Protein AF-A0AB39IG84-F1 (afdb_monomer)

Secondary structure (DSSP, 8-state):
--PPPHHHHHHHHHHT--S--PPPHHHHHHHHHHHHSTT-EEEEEETTEEEEEEEEESSSS-EEEEEEETTB--GGGG-TTSTT--TTHHHHSEEEEEESS-HHHHHHHHHHH-HHHHHHH-TTTT-EEEEEESEES-HHHHHHHHTT-TT-EEE----------

Sequence (165 aa):
MTKLNPNQQKAARQRRQSANSSITKEQWAQIKTELQSYFCHIEFKYGDTVITVARERDGESRTVLAVYFDGTMRGAWGSEKSEVYNPITRLFWCEKKKRLYSAKRAAQLEKEIGKRRAKEHFPDLHDSYSYWLPFFSSSTSLIRQFKKAEGLTWVNNAGGADDAS

Radius of gyration: 23.14 Å; Cα contacts (8 Å, |Δi|>4): 225; chains: 1; bounding box: 70×29×71 Å

Foldseek 3Di:
DDDDDPVVVVVVVVVPPPPFDDQDPVNLVVLQVLLPDPFRWWWKDDPPWIWIWGWDDPDDPAIWTFIATNNDDDQLCFAPPHPNPDPCLQQQFDKDKDQPEDPVRLVVLCVPPNPVVCCVVPVSSGPIDITTGRTHRHSVVRSVSNSVRRRMGTDDCPDPPDDDD

Structure (mmCIF, N/CA/C/O backbone):
data_AF-A0AB39IG84-F1
#
_entry.id   AF-A0AB39IG84-F1
#
loop_
_atom_site.group_PDB
_atom_site.id
_atom_site.type_symbol
_atom_site.label_atom_id
_atom_site.label_alt_id
_atom_site.label_comp_id
_atom_site.label_asym_id
_atom_site.label_entity_id
_atom_site.label_seq_id
_atom_site.pdbx_PDB_ins_code
_atom_site.Cartn_x
_atom_site.Cartn_y
_atom_site.Cartn_z
_atom_site.occupancy
_atom_site.B_iso_or_equiv
_atom_site.auth_seq_id
_atom_site.auth_comp_id
_atom_site.auth_asym_id
_atom_site.auth_atom_id
_atom_site.pdbx_PDB_model_num
ATOM 1 N N . MET A 1 1 ? -48.374 -0.315 28.931 1.00 41.28 1 ME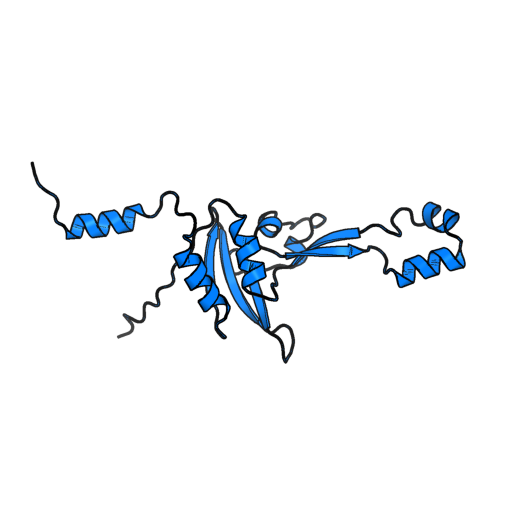T A N 1
ATOM 2 C CA . MET A 1 1 ? -47.239 0.445 28.354 1.00 41.28 1 MET A CA 1
ATOM 3 C C . MET A 1 1 ? -45.998 0.197 29.203 1.00 41.28 1 MET A C 1
ATOM 5 O O . MET A 1 1 ? -45.772 0.900 30.179 1.00 41.28 1 MET A O 1
ATOM 9 N N . THR A 1 2 ? -45.232 -0.845 28.890 1.00 49.38 2 THR A N 1
ATOM 10 C CA . THR A 1 2 ? -44.087 -1.271 29.710 1.00 49.38 2 THR A CA 1
ATOM 11 C C . THR A 1 2 ? -42.835 -0.545 29.226 1.00 49.38 2 THR A C 1
ATOM 13 O O . THR A 1 2 ? -42.320 -0.837 28.149 1.00 49.38 2 THR A O 1
ATOM 16 N N . LYS A 1 3 ? -42.378 0.463 29.978 1.00 52.75 3 LYS A N 1
ATOM 17 C CA . LYS A 1 3 ? -41.143 1.195 29.664 1.00 52.75 3 LYS A CA 1
ATOM 18 C C . LYS A 1 3 ? -39.951 0.250 29.864 1.00 52.75 3 LYS A C 1
ATOM 20 O O . LYS A 1 3 ? -39.736 -0.246 30.965 1.00 52.75 3 LYS A O 1
ATOM 25 N N . LEU A 1 4 ? -39.206 -0.017 28.790 1.00 50.75 4 LEU A N 1
ATOM 26 C CA . LEU A 1 4 ? -37.995 -0.845 28.803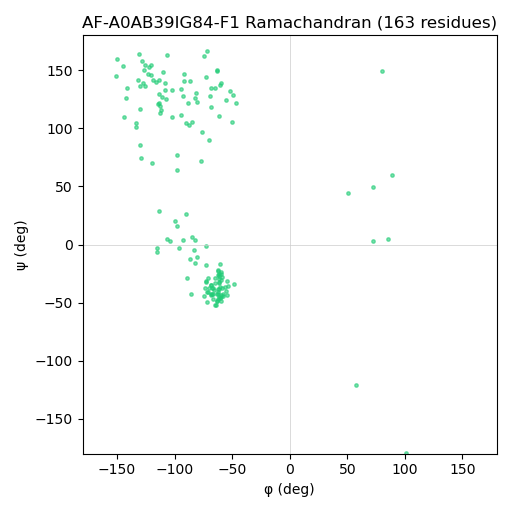 1.00 50.75 4 LEU A CA 1
ATOM 27 C C . LEU A 1 4 ? -36.924 -0.259 29.739 1.00 50.75 4 LEU A C 1
ATOM 29 O O . LEU A 1 4 ? -36.693 0.950 29.737 1.00 50.75 4 LEU A O 1
ATOM 33 N N . ASN A 1 5 ? -36.252 -1.138 30.487 1.00 62.69 5 ASN A N 1
ATOM 34 C CA . ASN A 1 5 ? -35.206 -0.836 31.469 1.00 62.69 5 ASN A CA 1
ATOM 35 C C . ASN A 1 5 ? -33.987 -0.132 30.813 1.00 62.69 5 ASN A C 1
ATOM 37 O O . ASN A 1 5 ? -33.541 -0.580 29.750 1.00 62.69 5 ASN A O 1
ATOM 41 N N . PRO A 1 6 ? -33.402 0.920 31.428 1.00 57.00 6 PRO A N 1
ATOM 42 C CA . PRO A 1 6 ? -32.211 1.619 30.927 1.00 57.00 6 PRO A CA 1
ATOM 43 C C . PRO A 1 6 ? -31.041 0.710 30.507 1.00 57.00 6 PRO A C 1
ATOM 45 O O . PRO A 1 6 ? -30.361 0.996 29.520 1.00 57.00 6 PRO A O 1
ATOM 48 N N . ASN A 1 7 ? -30.833 -0.427 31.181 1.00 57.91 7 ASN A N 1
ATOM 49 C CA . ASN A 1 7 ? -29.769 -1.379 30.827 1.00 57.91 7 ASN A CA 1
ATOM 50 C C . ASN A 1 7 ? -30.059 -2.164 29.537 1.00 57.91 7 ASN A C 1
ATOM 52 O O . ASN A 1 7 ? -29.145 -2.441 28.760 1.00 57.91 7 ASN A O 1
ATOM 56 N N . GLN A 1 8 ? -31.330 -2.451 29.248 1.00 55.06 8 GLN A N 1
ATOM 57 C CA . GLN A 1 8 ? -31.738 -3.074 27.984 1.00 55.06 8 GLN A CA 1
ATOM 58 C C . GLN A 1 8 ? -31.641 -2.079 26.824 1.00 55.06 8 GLN A C 1
ATOM 60 O O . GLN A 1 8 ? -31.297 -2.463 25.708 1.00 55.06 8 GLN A O 1
ATOM 65 N N . GLN A 1 9 ? -31.854 -0.787 27.097 1.00 53.12 9 GLN A N 1
ATOM 66 C CA . GLN A 1 9 ? -31.627 0.285 26.126 1.00 53.12 9 GLN A CA 1
ATOM 67 C C . GLN A 1 9 ? -30.132 0.449 25.807 1.00 53.12 9 GLN A C 1
ATOM 69 O O . GLN A 1 9 ? -29.784 0.649 24.646 1.00 53.12 9 GLN A O 1
ATOM 74 N N . LYS A 1 10 ? -29.238 0.293 26.797 1.00 46.62 10 LYS A N 1
ATOM 75 C CA . LYS A 1 10 ? -27.775 0.350 26.613 1.00 46.62 10 LYS A CA 1
ATOM 76 C C . LYS A 1 10 ? -27.252 -0.829 25.775 1.00 46.62 10 LYS A C 1
ATOM 78 O O . LYS A 1 10 ? -26.557 -0.607 24.785 1.00 46.62 10 LYS A O 1
ATOM 83 N N . ALA A 1 11 ? -27.693 -2.052 26.082 1.00 46.31 11 ALA A N 1
ATOM 84 C CA . ALA A 1 11 ? -27.347 -3.258 25.321 1.00 46.31 11 ALA A CA 1
ATOM 85 C C . ALA A 1 11 ? -27.938 -3.264 23.895 1.00 46.31 11 ALA A C 1
ATOM 87 O O . ALA A 1 11 ? -27.275 -3.681 22.945 1.00 46.31 11 ALA A O 1
ATOM 88 N N . ALA A 1 12 ? -29.160 -2.749 23.708 1.00 40.44 12 ALA A N 1
ATOM 89 C CA . ALA A 1 12 ? -29.761 -2.576 22.383 1.00 40.44 12 ALA A CA 1
ATOM 90 C C . ALA A 1 12 ? -29.093 -1.449 21.574 1.00 40.44 12 ALA A C 1
ATOM 92 O O . ALA A 1 12 ? -29.056 -1.522 20.349 1.00 40.44 12 ALA A O 1
ATOM 93 N N . 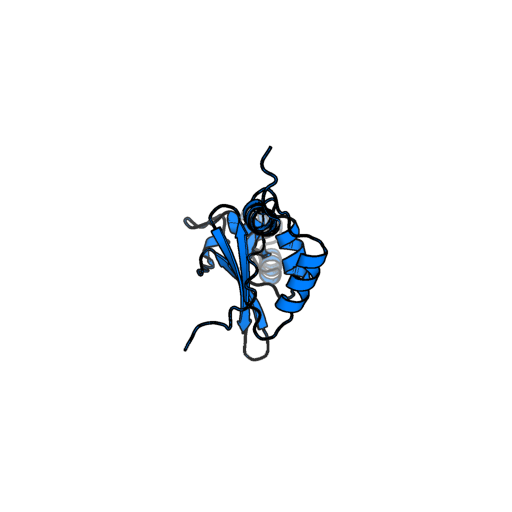ARG A 1 13 ? -28.533 -0.429 22.239 1.00 42.62 13 ARG A N 1
ATOM 94 C CA . ARG A 1 13 ? -27.756 0.652 21.611 1.00 42.62 13 ARG A CA 1
ATOM 95 C C . ARG A 1 13 ? -26.375 0.173 21.156 1.00 42.62 13 ARG A C 1
ATOM 97 O O . ARG A 1 13 ? -25.955 0.557 20.073 1.00 42.62 13 ARG A O 1
ATOM 104 N N . GLN A 1 14 ? -25.722 -0.708 21.919 1.00 49.00 14 GLN A N 1
ATOM 105 C CA . GLN A 1 14 ? -24.475 -1.373 21.508 1.00 49.00 14 GLN A CA 1
ATOM 106 C C . GLN A 1 14 ? -24.700 -2.399 20.386 1.00 49.00 14 GLN A C 1
ATOM 108 O O . GLN A 1 14 ? -23.918 -2.446 19.444 1.00 49.00 14 GLN A O 1
ATOM 113 N N . ARG A 1 15 ? -25.814 -3.148 20.403 1.00 41.22 15 ARG A N 1
ATOM 114 C CA . ARG A 1 15 ? -26.180 -4.073 19.309 1.00 41.22 15 ARG A CA 1
ATOM 115 C C . ARG A 1 15 ? -26.661 -3.381 18.024 1.00 41.22 15 ARG A C 1
ATOM 117 O O . ARG A 1 15 ? -26.657 -4.012 16.976 1.00 41.22 15 ARG A O 1
ATOM 124 N N . ARG A 1 16 ? -27.056 -2.101 18.081 1.00 42.97 16 ARG A N 1
ATOM 125 C CA . ARG A 1 16 ? -27.513 -1.292 16.927 1.00 42.97 16 ARG A CA 1
ATOM 126 C C . ARG A 1 16 ? -26.420 -0.467 16.237 1.00 42.97 16 ARG A C 1
ATOM 128 O O . ARG A 1 16 ? -26.739 0.276 15.317 1.00 42.97 16 ARG A O 1
ATOM 135 N N . GLN A 1 17 ? -25.151 -0.575 16.635 1.00 46.31 17 GLN A N 1
ATOM 136 C CA . GLN A 1 17 ? -24.052 0.133 15.951 1.00 46.31 17 GLN A CA 1
ATOM 137 C C . GLN A 1 17 ? -23.535 -0.575 14.684 1.00 46.31 17 GLN A C 1
ATOM 139 O O . GLN A 1 17 ? -22.613 -0.076 14.042 1.00 46.31 17 GLN A O 1
ATOM 144 N N . SER A 1 18 ? -24.146 -1.691 14.280 1.00 43.53 18 SER A N 1
ATOM 145 C CA . SER A 1 18 ? -23.786 -2.462 13.082 1.00 43.53 18 SER A CA 1
ATOM 146 C C . SER A 1 18 ? -24.530 -2.042 11.805 1.00 43.53 18 SER A C 1
ATOM 148 O O . SER A 1 18 ? -24.694 -2.848 10.894 1.00 43.53 18 SER A O 1
ATOM 150 N N . ALA A 1 19 ? -24.978 -0.789 11.705 1.00 40.19 19 ALA A N 1
ATOM 151 C CA . ALA A 1 19 ? -25.602 -0.276 10.488 1.00 40.19 19 ALA A CA 1
ATOM 152 C C . ALA A 1 19 ? -25.023 1.106 10.135 1.00 40.19 19 ALA A C 1
ATOM 154 O O . ALA A 1 19 ? -25.410 2.114 10.720 1.00 40.19 19 ALA A O 1
ATOM 155 N N . ASN A 1 20 ? -24.096 1.125 9.168 1.00 47.62 20 ASN A N 1
ATOM 156 C CA . ASN A 1 20 ? -23.508 2.301 8.499 1.00 47.62 20 ASN A CA 1
ATOM 157 C C . ASN A 1 20 ? -22.524 3.174 9.300 1.00 47.62 20 ASN A C 1
ATOM 159 O O . ASN A 1 20 ? -22.629 4.400 9.306 1.00 47.62 20 ASN A O 1
ATOM 163 N N . SER A 1 21 ? -21.520 2.583 9.940 1.00 51.00 21 SER A N 1
ATOM 164 C CA . SER A 1 21 ? -20.520 3.334 10.710 1.00 51.00 21 SER A CA 1
ATOM 165 C C . SER A 1 21 ? -19.238 3.583 9.908 1.00 51.00 21 SER A C 1
ATOM 167 O O . SER A 1 21 ? -18.200 2.969 10.138 1.00 51.00 21 SER A O 1
ATOM 169 N N . SER A 1 22 ? -19.307 4.552 8.986 1.00 76.50 22 SER A N 1
ATOM 170 C CA . SER A 1 22 ? -18.106 5.249 8.509 1.00 76.50 22 SER A CA 1
ATOM 171 C C . SER A 1 22 ? -17.291 5.712 9.721 1.00 76.50 22 SER A C 1
ATOM 173 O O . SER A 1 22 ? -17.829 6.363 10.618 1.00 76.50 22 SER A O 1
ATOM 175 N N . ILE A 1 23 ? -16.000 5.384 9.745 1.00 89.00 23 ILE A N 1
ATOM 176 C CA . ILE A 1 23 ? -15.083 5.707 10.846 1.00 89.00 23 ILE A CA 1
ATOM 177 C C . ILE A 1 23 ? -15.095 7.223 11.111 1.00 89.00 23 ILE A C 1
ATOM 179 O O . ILE A 1 23 ? -14.848 8.022 10.199 1.00 89.00 23 ILE A O 1
ATOM 183 N N . THR A 1 24 ? -15.379 7.630 12.353 1.00 91.31 24 THR A N 1
ATOM 184 C CA . THR A 1 24 ? -15.484 9.051 12.726 1.00 91.31 24 THR A CA 1
ATOM 185 C C . THR A 1 24 ? -14.118 9.741 12.748 1.00 91.31 24 THR A C 1
ATOM 187 O O . THR A 1 24 ? -13.061 9.105 12.733 1.00 91.31 24 THR A O 1
ATOM 190 N N . LYS A 1 25 ? -14.108 11.079 12.802 1.00 90.00 25 LYS A N 1
ATOM 191 C CA . LYS A 1 25 ? -12.863 11.861 12.869 1.00 90.00 25 LYS A CA 1
ATOM 192 C C . LYS A 1 25 ? -12.051 11.535 14.128 1.00 90.00 25 LYS A C 1
ATOM 194 O O . LYS A 1 25 ? -10.827 11.454 14.054 1.00 90.00 25 LYS A O 1
ATOM 199 N N . GLU A 1 26 ? -12.729 11.327 15.250 1.00 91.50 26 GLU A N 1
ATOM 200 C CA . GLU A 1 26 ? -12.145 10.979 16.546 1.00 91.50 26 GLU A CA 1
ATOM 201 C C . GLU A 1 26 ? -11.549 9.570 16.506 1.00 91.50 26 GLU A C 1
ATOM 203 O O . GLU A 1 26 ? -10.414 9.373 16.934 1.00 91.50 26 GLU A O 1
ATOM 208 N N . GLN A 1 27 ? -12.258 8.611 15.899 1.00 93.25 27 GLN A N 1
ATOM 209 C CA . GLN A 1 27 ? -11.737 7.259 15.684 1.00 93.25 27 GLN A CA 1
ATOM 210 C C . GLN A 1 27 ? -10.495 7.274 14.787 1.00 93.25 27 GLN A C 1
ATOM 212 O O . GLN A 1 27 ? -9.493 6.647 15.109 1.00 93.25 27 GLN A O 1
ATOM 217 N N . TRP A 1 28 ? -10.494 8.062 13.706 1.00 94.62 28 TRP A N 1
ATOM 218 C CA . TRP A 1 28 ? -9.299 8.232 12.874 1.00 94.62 28 TRP A CA 1
ATOM 219 C C . TRP A 1 28 ? -8.113 8.833 13.633 1.00 94.62 28 TRP A C 1
ATOM 221 O O . TRP A 1 28 ? -6.968 8.517 13.309 1.00 94.62 28 TRP A O 1
ATOM 231 N N . ALA A 1 29 ? -8.362 9.702 14.616 1.00 94.06 29 ALA A N 1
ATOM 232 C CA . ALA A 1 29 ? -7.306 10.230 15.471 1.00 94.06 29 ALA A CA 1
ATOM 233 C C . ALA A 1 29 ? -6.726 9.135 16.382 1.00 94.06 29 ALA A C 1
ATOM 235 O O . ALA A 1 29 ? -5.506 9.026 16.476 1.00 94.06 29 ALA A O 1
ATOM 236 N N . GLN A 1 30 ? -7.573 8.284 16.969 1.00 93.94 30 GLN A N 1
ATOM 237 C CA . GLN A 1 30 ? -7.140 7.133 17.774 1.00 93.94 30 GLN A CA 1
ATOM 238 C C . GLN A 1 30 ? -6.349 6.119 16.939 1.00 93.94 30 GLN A C 1
ATOM 240 O O . GLN A 1 30 ? -5.229 5.768 17.302 1.00 93.94 30 GLN A O 1
ATOM 245 N N . ILE A 1 31 ? -6.873 5.742 15.769 1.00 95.00 31 ILE A N 1
ATOM 246 C CA . ILE A 1 31 ? -6.188 4.874 14.803 1.00 95.00 31 ILE A CA 1
ATOM 247 C C . ILE A 1 31 ? -4.818 5.451 14.447 1.00 95.00 31 ILE A C 1
ATOM 249 O O . ILE A 1 31 ? -3.836 4.723 14.397 1.00 95.00 31 ILE A O 1
ATOM 253 N N . LYS A 1 32 ? -4.715 6.765 14.209 1.00 95.69 32 LYS A N 1
ATOM 254 C CA . LYS A 1 32 ? -3.429 7.395 13.886 1.00 95.69 32 LYS A CA 1
ATOM 255 C C . LYS A 1 32 ? -2.398 7.208 14.996 1.00 95.69 32 LYS A C 1
ATOM 257 O O . LYS A 1 32 ? -1.247 6.923 14.671 1.00 95.69 32 LYS A O 1
ATOM 262 N N . THR A 1 33 ? -2.803 7.386 16.250 1.00 94.75 33 THR A N 1
ATOM 263 C CA . THR A 1 33 ? -1.936 7.180 17.414 1.00 94.75 33 THR A CA 1
ATOM 264 C C . THR A 1 33 ? -1.481 5.725 17.497 1.00 94.75 33 THR A C 1
ATOM 266 O O . THR A 1 33 ? -0.284 5.471 17.602 1.00 94.75 33 THR A O 1
ATOM 269 N N . GLU A 1 34 ? -2.402 4.774 17.342 1.00 94.62 34 GLU A N 1
ATOM 270 C CA . GLU A 1 34 ? -2.085 3.342 17.383 1.00 94.62 34 GLU A CA 1
ATOM 271 C C . GLU A 1 34 ? -1.147 2.930 16.237 1.00 94.62 34 GLU A C 1
ATOM 273 O O . GLU A 1 34 ? -0.131 2.280 16.459 1.00 94.62 34 GLU A O 1
ATOM 278 N N . LEU A 1 35 ? -1.383 3.426 15.016 1.00 95.12 35 LEU A N 1
ATOM 279 C CA . LEU A 1 35 ? -0.494 3.198 13.871 1.00 95.12 35 LEU A CA 1
ATOM 280 C C . LEU A 1 35 ? 0.928 3.730 14.099 1.00 95.12 35 LEU A C 1
ATOM 282 O O . LEU A 1 35 ? 1.857 3.299 13.418 1.00 95.12 35 LEU A O 1
ATOM 286 N N . GLN A 1 36 ? 1.122 4.699 14.994 1.00 94.19 36 GLN A N 1
ATOM 287 C CA . GLN A 1 36 ? 2.442 5.232 15.346 1.00 94.19 36 GLN A CA 1
ATOM 288 C C . GLN A 1 36 ? 3.132 4.429 16.456 1.00 94.19 36 GLN A C 1
ATOM 290 O O . GLN A 1 36 ? 4.338 4.589 16.636 1.00 94.19 36 GLN A O 1
ATOM 295 N N . SER A 1 37 ? 2.409 3.536 17.137 1.00 92.56 37 SER A N 1
ATOM 296 C CA . SER A 1 37 ? 2.956 2.628 18.144 1.00 92.56 37 SER A CA 1
ATOM 297 C C . SER A 1 37 ? 3.971 1.654 17.543 1.00 92.56 37 SER A C 1
ATOM 299 O O . SER A 1 37 ? 3.874 1.243 16.378 1.00 92.56 37 SER A O 1
ATOM 301 N N . TYR A 1 38 ? 4.941 1.250 18.365 1.00 88.25 38 TYR A N 1
ATOM 302 C CA . TYR A 1 38 ? 5.931 0.226 18.025 1.00 88.25 38 TYR A CA 1
ATOM 303 C C . TYR A 1 38 ? 5.309 -1.159 17.820 1.00 88.25 38 TYR A C 1
ATOM 305 O O . TYR A 1 38 ? 5.826 -1.933 17.020 1.00 88.25 38 TYR A O 1
ATOM 313 N N . PHE A 1 39 ? 4.189 -1.450 18.485 1.00 88.25 39 PHE A N 1
ATOM 314 C CA . PHE A 1 39 ? 3.500 -2.744 18.422 1.00 88.25 39 PHE A CA 1
ATOM 315 C C . PHE A 1 39 ? 2.130 -2.642 17.748 1.00 88.25 39 PHE A C 1
ATOM 317 O O . PHE A 1 39 ? 1.225 -3.404 18.064 1.00 88.25 39 PHE A O 1
ATOM 324 N N . CYS A 1 40 ? 1.985 -1.685 16.826 1.00 92.12 40 CYS A N 1
ATOM 325 C CA . CYS A 1 40 ? 0.752 -1.452 16.081 1.00 92.12 40 CYS A CA 1
ATOM 326 C C . CYS A 1 40 ? 0.170 -2.761 15.533 1.00 92.12 40 CYS A C 1
ATOM 328 O O . CYS A 1 40 ? 0.803 -3.426 14.704 1.00 92.12 40 CYS A O 1
ATOM 330 N N . HIS A 1 41 ? -1.071 -3.038 15.924 1.00 94.50 41 HIS A N 1
ATOM 331 C CA . HIS A 1 41 ? -1.909 -4.077 15.349 1.00 94.50 41 HIS A CA 1
ATOM 332 C C . HIS A 1 41 ? -3.363 -3.594 15.332 1.00 94.50 41 HIS A C 1
ATOM 334 O O . HIS A 1 41 ? -3.991 -3.442 16.377 1.00 94.50 41 HIS A O 1
ATOM 340 N N . ILE A 1 42 ? -3.891 -3.306 14.143 1.00 95.44 42 ILE A N 1
ATOM 341 C CA . ILE A 1 42 ? -5.238 -2.752 13.969 1.00 95.44 42 ILE A CA 1
ATOM 342 C C . ILE A 1 42 ? -5.986 -3.566 12.930 1.00 95.44 42 ILE A C 1
ATOM 344 O O . ILE A 1 42 ? -5.451 -3.835 11.858 1.00 95.44 42 ILE A O 1
ATOM 348 N N . GLU A 1 43 ? -7.245 -3.878 13.210 1.00 96.44 43 GLU A N 1
ATOM 349 C CA . GLU A 1 43 ? -8.117 -4.580 12.279 1.00 96.44 43 GLU A CA 1
ATOM 350 C C . GLU A 1 43 ? -9.270 -3.696 11.815 1.00 96.44 43 GLU A C 1
ATOM 352 O O . GLU A 1 43 ? -9.861 -2.915 12.565 1.00 96.44 43 GLU A O 1
ATOM 357 N N . PHE A 1 44 ? -9.608 -3.839 10.544 1.00 95.62 44 PHE A N 1
ATOM 358 C CA . PHE A 1 44 ? -10.764 -3.225 9.921 1.00 95.62 44 PHE A CA 1
ATOM 359 C C . PHE A 1 44 ? -11.598 -4.305 9.250 1.00 95.62 44 PHE A C 1
ATOM 361 O O . PHE A 1 44 ? -11.075 -5.333 8.828 1.00 95.62 44 PHE A O 1
ATOM 368 N N . LYS A 1 45 ? -12.892 -4.045 9.091 1.00 95.62 45 LYS A N 1
ATOM 369 C CA . LYS A 1 45 ? -13.781 -4.893 8.305 1.00 95.62 45 LYS A CA 1
ATOM 370 C C . LYS A 1 45 ? -14.252 -4.139 7.067 1.00 95.62 45 LYS A C 1
ATOM 372 O O . LYS A 1 45 ? -14.721 -3.001 7.169 1.00 95.62 45 LYS A O 1
ATOM 377 N N . TYR A 1 46 ? -14.112 -4.781 5.911 1.00 95.19 46 TYR A N 1
ATOM 378 C CA . TYR A 1 46 ? -14.541 -4.274 4.613 1.00 95.19 46 TYR A CA 1
ATOM 379 C C . TYR A 1 46 ? -15.288 -5.379 3.859 1.00 95.19 46 TYR A C 1
ATOM 381 O O . TYR A 1 46 ? -14.678 -6.335 3.383 1.00 95.19 46 TYR A O 1
ATOM 389 N N . GLY A 1 47 ? -16.618 -5.269 3.793 1.00 92.81 47 GLY A N 1
ATOM 390 C CA . GLY A 1 47 ? -17.464 -6.382 3.354 1.00 92.81 47 GLY A CA 1
ATOM 391 C C . GLY A 1 47 ? -17.241 -7.611 4.241 1.00 92.81 47 GLY A C 1
ATOM 392 O O . GLY A 1 47 ? -17.398 -7.529 5.464 1.00 92.81 47 GLY A O 1
ATOM 393 N N . ASP A 1 48 ? -16.818 -8.712 3.623 1.00 93.44 48 ASP A N 1
ATOM 394 C CA . ASP A 1 48 ? -16.496 -9.974 4.301 1.00 93.44 48 ASP A CA 1
ATOM 395 C C . ASP A 1 48 ? -15.000 -10.150 4.602 1.00 93.44 48 ASP A C 1
ATOM 397 O O . ASP A 1 48 ? -14.620 -11.119 5.251 1.00 93.44 48 ASP A O 1
ATOM 401 N N . THR A 1 49 ? -14.153 -9.207 4.179 1.00 95.81 49 THR A N 1
ATOM 402 C CA . THR A 1 49 ? -12.699 -9.277 4.362 1.00 95.81 49 THR A CA 1
ATOM 403 C C . THR A 1 49 ? -12.268 -8.528 5.620 1.00 95.81 49 THR A C 1
ATOM 405 O O . THR A 1 49 ? -12.660 -7.375 5.851 1.00 95.81 49 THR A O 1
ATOM 408 N N . VAL A 1 50 ? -11.406 -9.162 6.413 1.00 96.62 50 VAL A N 1
ATOM 409 C CA . VAL A 1 50 ? -10.685 -8.521 7.515 1.00 96.62 50 VAL A CA 1
ATOM 410 C C . VAL A 1 50 ? -9.390 -7.924 6.975 1.00 96.62 50 VAL A C 1
ATOM 412 O O . VAL A 1 50 ? -8.550 -8.619 6.404 1.00 96.62 50 VAL A O 1
ATOM 415 N N . ILE A 1 51 ? -9.227 -6.616 7.146 1.00 97.75 51 ILE A N 1
ATOM 416 C CA . ILE A 1 51 ? -8.023 -5.884 6.759 1.00 97.75 51 ILE A CA 1
ATOM 417 C C . ILE A 1 51 ? -7.202 -5.631 8.019 1.00 97.75 51 ILE A C 1
ATOM 419 O O . ILE A 1 51 ? -7.582 -4.803 8.848 1.00 97.75 51 ILE A O 1
ATOM 423 N N . THR A 1 52 ? -6.067 -6.306 8.154 1.00 97.88 52 THR A N 1
ATOM 424 C CA . THR A 1 52 ? -5.177 -6.144 9.311 1.00 97.88 52 THR A CA 1
ATOM 425 C C . THR A 1 52 ? -3.993 -5.265 8.931 1.00 97.88 52 THR A C 1
ATOM 427 O O . THR A 1 52 ? -3.360 -5.464 7.894 1.00 97.88 52 THR A O 1
ATOM 430 N N . VAL A 1 53 ? -3.681 -4.284 9.774 1.00 97.75 53 VAL A N 1
ATOM 431 C CA . VAL A 1 53 ? -2.501 -3.429 9.661 1.00 97.75 53 VAL A CA 1
ATOM 432 C C . VAL A 1 53 ? -1.573 -3.721 10.828 1.00 97.75 53 VAL A C 1
ATOM 434 O O . VAL A 1 53 ? -1.942 -3.507 11.982 1.00 97.75 53 VAL A O 1
ATOM 437 N N . ALA A 1 54 ? -0.358 -4.164 10.523 1.00 96.94 54 ALA A N 1
ATOM 438 C CA . ALA A 1 54 ? 0.661 -4.474 11.517 1.00 96.94 54 ALA A CA 1
ATOM 439 C C . ALA A 1 54 ? 1.965 -3.725 11.225 1.00 96.94 54 ALA A C 1
ATOM 441 O O . ALA A 1 54 ? 2.287 -3.441 10.067 1.00 96.94 54 ALA A O 1
ATOM 442 N N . ARG A 1 55 ? 2.731 -3.397 12.270 1.00 96.75 55 ARG A N 1
ATOM 443 C CA . ARG A 1 55 ? 4.091 -2.874 12.091 1.00 96.75 55 ARG A CA 1
ATOM 444 C C . ARG A 1 55 ? 5.073 -4.017 11.869 1.00 96.75 55 ARG A C 1
ATOM 446 O O . ARG A 1 55 ? 5.200 -4.904 12.703 1.00 96.75 55 ARG A O 1
ATOM 453 N N . GLU A 1 56 ? 5.831 -3.929 10.784 1.00 95.31 56 GLU A N 1
ATOM 454 C CA . GLU A 1 56 ? 6.833 -4.925 10.405 1.00 95.31 56 GLU A CA 1
ATOM 455 C C . GLU A 1 56 ? 8.184 -4.292 10.135 1.00 95.31 56 GLU A C 1
ATOM 457 O O . GLU A 1 56 ? 8.279 -3.103 9.831 1.00 95.31 56 GLU A O 1
ATOM 462 N N . ARG A 1 57 ? 9.247 -5.090 10.225 1.00 94.31 57 ARG A N 1
ATOM 463 C CA . ARG A 1 57 ? 10.588 -4.650 9.838 1.00 94.31 57 ARG A CA 1
ATOM 464 C C . ARG A 1 57 ? 10.766 -4.765 8.327 1.00 94.31 57 ARG A C 1
ATOM 466 O O . ARG A 1 57 ? 10.543 -5.823 7.752 1.00 94.31 57 ARG A O 1
ATOM 473 N N . ASP A 1 58 ? 11.242 -3.693 7.712 1.00 93.19 58 ASP A N 1
ATOM 474 C CA . ASP A 1 58 ? 11.612 -3.611 6.297 1.00 93.19 58 ASP A CA 1
ATOM 475 C C . ASP A 1 58 ? 13.102 -3.257 6.217 1.00 93.19 58 ASP A C 1
ATOM 477 O O . ASP A 1 58 ? 13.489 -2.122 5.918 1.00 93.19 58 ASP A O 1
ATOM 481 N N . GLY A 1 59 ? 13.922 -4.238 6.599 1.00 92.44 59 GLY A N 1
ATOM 482 C CA . GLY A 1 59 ? 15.350 -4.089 6.871 1.00 92.44 59 GLY A CA 1
ATOM 483 C C . GLY A 1 59 ? 15.669 -4.002 8.367 1.00 92.44 59 GLY A C 1
ATOM 484 O O . GLY A 1 59 ? 14.790 -4.091 9.221 1.00 92.44 59 GLY A O 1
ATOM 485 N N . GLU A 1 60 ? 16.951 -3.849 8.690 1.00 92.88 60 GLU A N 1
ATOM 486 C CA . GLU A 1 60 ? 17.437 -3.867 10.076 1.00 92.88 60 GLU A CA 1
ATOM 487 C C . GLU A 1 60 ? 17.026 -2.618 10.873 1.00 92.88 60 GLU A C 1
ATOM 489 O O . GLU A 1 60 ? 16.602 -2.723 12.020 1.00 92.88 60 GLU A O 1
ATOM 494 N N . SER A 1 61 ? 17.091 -1.440 10.250 1.00 92.56 61 SER A N 1
ATOM 495 C CA . SER A 1 61 ? 16.882 -0.139 10.904 1.00 92.56 61 SER A CA 1
ATOM 496 C C . SER A 1 61 ? 15.547 0.531 10.568 1.00 92.56 61 SER A C 1
ATOM 498 O O . SER A 1 61 ? 15.302 1.670 10.969 1.00 92.56 61 SER A O 1
ATOM 500 N N . ARG A 1 62 ? 14.674 -0.143 9.812 1.00 93.69 62 ARG A N 1
ATOM 501 C CA . ARG A 1 62 ? 13.444 0.452 9.280 1.00 93.69 62 ARG A CA 1
ATOM 502 C C . ARG A 1 62 ? 12.240 -0.438 9.536 1.00 93.69 62 ARG A C 1
ATOM 504 O O . ARG A 1 62 ? 12.305 -1.655 9.403 1.00 93.69 62 ARG A O 1
ATOM 511 N N . THR A 1 63 ? 11.116 0.201 9.852 1.00 96.25 63 THR A N 1
ATOM 512 C CA 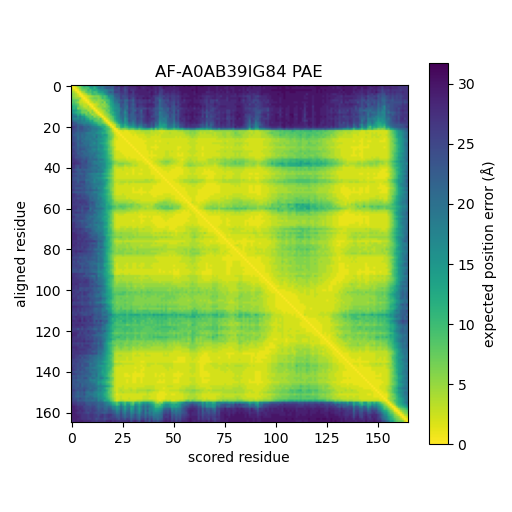. THR A 1 63 ? 9.809 -0.455 9.933 1.00 96.25 63 THR A CA 1
ATOM 513 C C . THR A 1 63 ? 8.816 0.161 8.957 1.00 96.25 63 THR A C 1
ATOM 515 O O . THR A 1 63 ? 8.938 1.325 8.570 1.00 96.25 63 THR A O 1
ATOM 518 N N . VAL A 1 64 ? 7.827 -0.633 8.565 1.00 96.94 64 VAL A N 1
ATOM 519 C CA . VAL A 1 64 ? 6.706 -0.263 7.698 1.00 96.94 64 VAL A CA 1
ATOM 520 C C . VAL A 1 64 ? 5.399 -0.719 8.332 1.00 96.94 64 VAL A C 1
ATOM 522 O O . VAL A 1 64 ? 5.389 -1.540 9.245 1.00 96.94 64 VAL A O 1
ATOM 525 N N . LEU A 1 65 ? 4.290 -0.174 7.846 1.00 97.88 65 LEU A N 1
ATOM 526 C CA . LEU A 1 65 ? 2.954 -0.684 8.128 1.00 97.88 65 LEU A CA 1
ATOM 527 C C . LEU A 1 65 ? 2.572 -1.637 6.992 1.00 97.88 65 LEU A C 1
ATOM 529 O O . LEU A 1 65 ? 2.413 -1.188 5.854 1.00 97.88 65 LEU A O 1
ATOM 533 N N . ALA A 1 66 ? 2.484 -2.928 7.293 1.00 97.62 66 ALA A N 1
ATOM 534 C CA . ALA A 1 66 ? 2.078 -3.974 6.363 1.00 97.62 66 ALA A CA 1
ATOM 535 C C . ALA A 1 66 ? 0.563 -4.198 6.440 1.00 97.62 66 ALA A C 1
ATOM 537 O O . ALA A 1 66 ? -0.021 -4.148 7.523 1.00 97.62 66 ALA A O 1
ATOM 538 N N . VAL A 1 67 ? -0.063 -4.426 5.284 1.00 98.25 67 VAL A N 1
ATOM 539 C CA . VAL A 1 67 ? -1.507 -4.636 5.150 1.00 98.25 67 VAL A CA 1
ATOM 540 C C . VAL A 1 67 ? -1.800 -6.059 4.689 1.00 98.25 67 VAL A C 1
ATOM 542 O O . VAL A 1 67 ? -1.398 -6.469 3.598 1.00 98.25 67 VAL A O 1
ATOM 545 N N . TYR A 1 68 ? -2.573 -6.766 5.502 1.00 98.19 68 TYR A N 1
ATOM 546 C CA . TYR A 1 68 ? -2.999 -8.146 5.314 1.00 98.19 68 TYR A CA 1
ATOM 547 C C . TYR A 1 68 ? -4.489 -8.217 5.000 1.00 98.19 68 TYR A C 1
ATOM 549 O O . TYR A 1 68 ? -5.265 -7.408 5.509 1.00 98.19 68 TYR A O 1
ATOM 557 N N . PHE A 1 69 ? -4.884 -9.209 4.203 1.00 97.50 69 PHE A N 1
ATOM 558 C CA . PHE A 1 69 ? -6.280 -9.578 3.978 1.00 97.50 69 PHE A CA 1
ATOM 559 C C . PHE A 1 69 ? -6.511 -10.974 4.553 1.00 97.50 69 PHE A C 1
ATOM 561 O O . PHE A 1 69 ? -5.811 -11.922 4.185 1.00 97.50 69 PHE A O 1
ATOM 568 N N . ASP A 1 70 ? -7.442 -11.077 5.498 1.00 96.38 70 ASP A N 1
ATOM 569 C CA . ASP A 1 70 ? -7.766 -12.307 6.229 1.00 96.38 70 ASP A CA 1
ATOM 570 C C . ASP A 1 70 ? -6.509 -12.983 6.812 1.00 96.38 70 ASP A C 1
ATOM 572 O O . ASP A 1 70 ? -6.273 -14.181 6.660 1.00 96.38 70 ASP A O 1
ATOM 576 N N . GLY A 1 71 ? -5.631 -12.170 7.412 1.00 94.56 71 GLY A N 1
ATOM 577 C CA . GLY A 1 71 ? -4.364 -12.615 8.004 1.00 94.56 71 GLY A CA 1
ATOM 578 C C . GLY A 1 71 ? -3.278 -13.017 7.000 1.00 94.56 71 GLY A C 1
ATOM 579 O O . GLY A 1 71 ? -2.193 -13.428 7.405 1.00 94.56 71 GLY A O 1
ATOM 580 N N . THR A 1 72 ? -3.520 -12.888 5.692 1.00 95.88 72 THR A N 1
ATOM 581 C CA . THR A 1 72 ? -2.564 -13.285 4.652 1.00 95.88 72 THR A CA 1
ATOM 582 C C . THR A 1 72 ? -2.196 -12.136 3.720 1.00 95.88 72 THR A C 1
ATOM 584 O O . THR A 1 72 ? -2.939 -11.179 3.512 1.00 95.88 72 THR A O 1
ATOM 587 N N . MET A 1 73 ? -0.995 -12.216 3.156 1.00 94.12 73 MET A N 1
ATOM 588 C CA . MET A 1 73 ? -0.473 -11.234 2.216 1.00 94.12 73 MET A CA 1
ATOM 589 C C . MET A 1 73 ? 0.317 -11.971 1.140 1.00 94.12 73 MET A C 1
ATOM 591 O O . MET A 1 73 ? 1.228 -12.741 1.443 1.00 94.12 73 MET A O 1
ATOM 595 N N . ARG A 1 74 ? -0.021 -11.746 -0.134 1.00 94.19 74 ARG A N 1
ATOM 596 C CA . ARG A 1 74 ? 0.701 -12.335 -1.271 1.00 94.19 74 ARG A CA 1
ATOM 597 C C . ARG A 1 74 ? 1.047 -11.258 -2.281 1.00 94.19 74 ARG A C 1
ATOM 599 O O . ARG A 1 74 ? 0.156 -10.696 -2.901 1.00 94.19 74 ARG A O 1
ATOM 606 N N . GLY A 1 75 ? 2.335 -11.002 -2.507 1.00 89.88 75 GLY A N 1
ATOM 607 C CA . GLY A 1 75 ? 2.779 -9.908 -3.386 1.00 89.88 75 GLY A CA 1
ATOM 608 C C . GLY A 1 75 ? 2.183 -9.941 -4.804 1.00 89.88 75 GLY A C 1
ATOM 609 O O . GLY A 1 75 ? 1.928 -8.887 -5.381 1.00 89.88 75 GLY A O 1
ATOM 610 N N . ALA A 1 76 ? 1.890 -11.132 -5.341 1.00 94.50 76 ALA A N 1
ATOM 611 C CA . ALA A 1 76 ? 1.268 -11.303 -6.658 1.00 94.50 76 ALA A CA 1
ATOM 612 C C . ALA A 1 76 ? -0.140 -10.685 -6.766 1.00 94.50 76 ALA A C 1
ATOM 614 O O . ALA A 1 76 ? -0.533 -10.261 -7.851 1.00 94.50 76 ALA A O 1
ATOM 615 N N . TRP A 1 77 ? -0.862 -10.557 -5.648 1.00 97.25 77 TRP A N 1
ATOM 616 C CA . TRP A 1 77 ? -2.204 -9.969 -5.603 1.00 97.25 77 TRP A CA 1
ATOM 617 C C . TRP A 1 77 ? -2.256 -8.531 -6.104 1.00 97.25 77 TRP A C 1
ATOM 619 O O . TRP A 1 77 ? -3.287 -8.107 -6.607 1.00 97.25 77 TRP A O 1
ATOM 629 N N . GLY A 1 78 ? -1.156 -7.786 -5.987 1.00 95.81 78 GLY A N 1
ATOM 630 C CA . GLY A 1 78 ? -1.076 -6.397 -6.423 1.00 95.81 78 GLY A CA 1
ATOM 631 C C . GLY A 1 78 ? -0.736 -6.221 -7.903 1.00 95.81 78 GLY A C 1
ATOM 632 O O . GLY A 1 78 ? -0.474 -5.099 -8.321 1.00 95.81 78 GLY A O 1
ATOM 633 N N . SER A 1 79 ? -0.674 -7.283 -8.704 1.00 95.06 79 SER A N 1
ATOM 634 C CA . SER A 1 79 ? -0.395 -7.185 -10.138 1.00 95.06 79 SER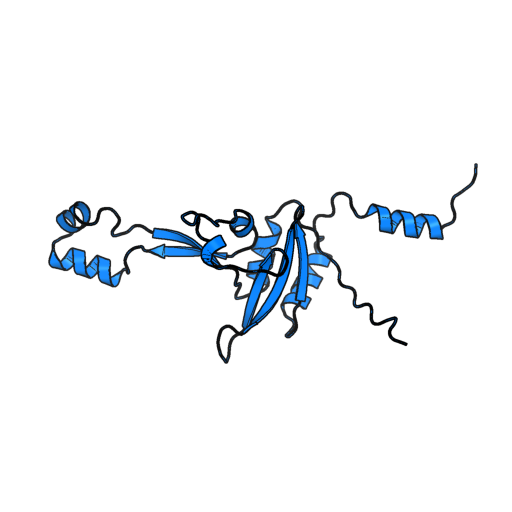 A CA 1
ATOM 635 C C . SER A 1 79 ? -1.630 -7.562 -10.939 1.00 95.06 79 SER A C 1
ATOM 637 O O . SER A 1 79 ? -2.034 -8.716 -10.923 1.00 95.06 79 SER A O 1
ATOM 639 N N . GLU A 1 80 ? -2.188 -6.622 -11.700 1.00 92.75 80 GLU A N 1
ATOM 640 C CA . GLU A 1 80 ? -3.367 -6.867 -12.555 1.00 92.75 80 GLU A CA 1
ATOM 641 C C . GLU A 1 80 ? -3.133 -7.896 -13.654 1.00 92.75 80 GLU A C 1
ATOM 643 O O . GLU A 1 80 ? -4.073 -8.489 -14.166 1.00 92.75 80 GLU A O 1
ATOM 648 N N . LYS A 1 81 ? -1.870 -8.119 -14.017 1.00 91.31 81 LYS A N 1
ATOM 649 C CA . LYS A 1 81 ? -1.487 -9.147 -14.985 1.00 91.31 81 LYS A CA 1
ATOM 650 C C . LYS A 1 81 ? -1.363 -10.537 -14.353 1.00 91.31 81 LYS A C 1
ATOM 652 O O . LYS A 1 81 ? -1.051 -11.486 -15.060 1.00 91.31 81 LYS A O 1
ATOM 657 N N . SER A 1 82 ? -1.506 -10.656 -13.032 1.00 93.88 82 SER A N 1
ATOM 658 C CA . SER A 1 82 ? -1.430 -11.935 -12.329 1.00 93.88 82 SER A CA 1
ATOM 659 C C . SER A 1 82 ? -2.791 -12.623 -12.309 1.00 93.88 82 SER A C 1
ATOM 661 O O . SER A 1 82 ? -3.805 -11.986 -12.049 1.00 93.88 82 SER A O 1
ATOM 663 N N . GLU A 1 83 ? -2.803 -13.943 -12.487 1.00 95.75 83 GLU A N 1
ATOM 664 C CA . GLU A 1 83 ? -4.013 -14.772 -12.363 1.00 95.75 83 GLU A CA 1
ATOM 665 C C . GLU A 1 83 ? -4.633 -14.716 -10.960 1.00 95.75 83 GLU A C 1
ATOM 667 O O . GLU A 1 83 ? -5.831 -14.915 -10.794 1.00 95.75 83 GLU A O 1
ATOM 672 N N . VAL A 1 84 ? -3.817 -14.414 -9.946 1.00 96.00 84 VAL A N 1
ATOM 673 C CA . VAL A 1 84 ? -4.249 -14.287 -8.549 1.00 96.00 84 VAL A CA 1
ATOM 674 C C . VAL A 1 84 ? -4.447 -12.829 -8.132 1.00 96.00 84 VAL A C 1
ATOM 676 O O . VAL A 1 84 ? -4.390 -12.522 -6.944 1.00 96.00 84 VAL A O 1
ATOM 679 N N . TYR A 1 85 ? -4.623 -11.912 -9.086 1.00 96.12 85 TYR A N 1
ATOM 680 C CA . TYR A 1 85 ? -4.897 -10.508 -8.794 1.00 96.12 85 TYR A CA 1
ATOM 681 C C . TYR A 1 85 ? -6.078 -10.362 -7.826 1.00 96.12 85 TYR A C 1
ATOM 683 O O . TYR A 1 85 ? -7.136 -10.957 -8.030 1.00 96.12 85 TYR A O 1
ATOM 691 N N . ASN A 1 86 ? -5.906 -9.544 -6.785 1.00 96.19 86 ASN A N 1
ATOM 692 C CA . ASN A 1 86 ? -6.977 -9.231 -5.848 1.00 96.19 86 ASN A CA 1
ATOM 693 C C . ASN A 1 86 ? -7.364 -7.747 -5.990 1.00 96.19 86 ASN A C 1
ATOM 695 O O . ASN A 1 86 ? -6.577 -6.881 -5.607 1.00 96.19 86 ASN A O 1
ATOM 699 N N . PRO A 1 87 ? -8.576 -7.414 -6.469 1.00 95.44 87 PRO A N 1
ATOM 700 C CA . PRO A 1 87 ? -8.979 -6.024 -6.690 1.00 95.44 87 PRO A CA 1
ATOM 701 C C . PRO A 1 87 ? -9.018 -5.179 -5.407 1.00 95.44 87 PRO A C 1
ATOM 703 O O . PRO A 1 87 ? -8.853 -3.958 -5.477 1.00 95.44 87 PRO A O 1
ATOM 706 N N . ILE A 1 88 ? -9.149 -5.802 -4.228 1.00 96.00 88 ILE A N 1
ATOM 707 C CA . ILE A 1 88 ? -9.116 -5.121 -2.922 1.00 96.00 88 ILE A CA 1
ATOM 708 C C . ILE A 1 88 ? -7.774 -4.394 -2.704 1.00 96.00 88 ILE A C 1
ATOM 710 O O . ILE A 1 88 ? -7.728 -3.364 -2.021 1.00 96.00 88 ILE A O 1
ATOM 714 N N . THR A 1 89 ? -6.681 -4.824 -3.354 1.00 97.06 89 THR A N 1
ATOM 715 C CA . THR A 1 89 ? -5.386 -4.126 -3.264 1.00 97.06 89 THR A CA 1
ATOM 716 C C . THR A 1 89 ? -5.464 -2.682 -3.761 1.00 97.06 89 THR A C 1
ATOM 718 O O . THR A 1 89 ? -4.764 -1.824 -3.233 1.00 97.06 89 THR A O 1
ATOM 721 N N . ARG A 1 90 ? -6.334 -2.349 -4.727 1.00 95.69 90 ARG A N 1
ATOM 722 C CA . ARG A 1 90 ? -6.487 -0.956 -5.197 1.00 95.69 90 ARG A CA 1
ATOM 723 C C . ARG A 1 90 ? -6.956 -0.006 -4.095 1.00 95.69 90 ARG A C 1
ATOM 725 O O . ARG A 1 90 ? -6.619 1.179 -4.120 1.00 95.69 90 ARG A O 1
ATOM 732 N N . LEU A 1 91 ? -7.721 -0.527 -3.139 1.00 95.69 91 LEU A N 1
ATOM 733 C CA . LEU A 1 91 ? -8.271 0.238 -2.030 1.00 95.69 91 LEU A CA 1
ATOM 734 C C . LEU A 1 91 ? -7.296 0.332 -0.864 1.00 95.69 91 LEU A C 1
ATOM 736 O O . LEU A 1 91 ? -7.130 1.419 -0.320 1.00 95.69 91 LEU A O 1
ATOM 740 N N . PHE A 1 92 ? -6.615 -0.760 -0.514 1.00 97.50 92 PHE A N 1
ATOM 741 C CA . PHE A 1 92 ? -5.872 -0.836 0.750 1.00 97.50 92 PHE A CA 1
ATOM 742 C C . PHE A 1 92 ? -4.359 -0.979 0.607 1.00 97.50 92 PHE A C 1
ATOM 744 O O . PHE A 1 92 ? -3.655 -0.896 1.608 1.00 97.50 92 PHE A O 1
ATOM 751 N N . TRP A 1 93 ? -3.827 -1.151 -0.602 1.00 97.50 93 TRP A N 1
ATOM 752 C CA . TRP A 1 93 ? -2.384 -1.181 -0.856 1.00 97.50 93 TRP A CA 1
ATOM 753 C C . TRP A 1 93 ? -1.906 0.099 -1.554 1.00 97.50 93 TRP A C 1
ATOM 755 O O . TRP A 1 93 ? -2.681 0.879 -2.110 1.00 97.50 93 TRP A O 1
ATOM 765 N N . CYS A 1 94 ? -0.596 0.337 -1.517 1.00 94.62 94 CYS A N 1
ATOM 766 C CA . CYS A 1 94 ? 0.045 1.471 -2.173 1.00 94.62 94 CYS A CA 1
ATOM 767 C C . CYS A 1 94 ? 0.253 1.210 -3.662 1.00 94.62 94 CYS A C 1
ATOM 769 O O . CYS A 1 94 ? 1.008 0.305 -4.014 1.00 94.62 94 CYS A O 1
ATOM 771 N N . GLU A 1 95 ? -0.283 2.069 -4.527 1.00 94.88 95 GLU A N 1
ATOM 772 C CA . GLU A 1 95 ? 0.097 2.062 -5.940 1.00 94.88 95 GLU A CA 1
ATOM 773 C C . GLU A 1 95 ? 1.580 2.439 -6.105 1.00 94.88 95 GLU A C 1
ATOM 775 O O . GLU A 1 95 ? 2.092 3.397 -5.512 1.00 94.88 95 GLU A O 1
ATOM 780 N N . LYS A 1 96 ? 2.272 1.675 -6.943 1.00 94.38 96 LYS A N 1
ATOM 781 C CA . LYS A 1 96 ? 3.632 1.909 -7.407 1.00 94.38 96 LYS A CA 1
ATOM 782 C C . LYS A 1 96 ? 3.635 1.861 -8.920 1.00 94.38 96 LYS A C 1
ATOM 784 O O . LYS A 1 96 ? 3.035 0.983 -9.526 1.00 94.38 96 LYS A O 1
ATOM 789 N N . LYS A 1 97 ? 4.386 2.776 -9.523 1.00 94.00 97 LYS A N 1
ATOM 790 C CA . LYS A 1 97 ? 4.606 2.815 -10.964 1.00 94.00 97 LYS A CA 1
ATOM 791 C C . LYS A 1 97 ? 6.052 2.449 -11.250 1.00 94.00 97 LYS A C 1
ATOM 793 O O . LYS A 1 97 ? 6.966 3.049 -10.683 1.00 94.00 97 LYS A O 1
ATOM 798 N N . LYS A 1 98 ? 6.270 1.466 -12.119 1.00 92.31 98 LYS A N 1
ATOM 799 C CA . LYS A 1 98 ? 7.606 1.052 -12.556 1.00 92.31 98 LYS A CA 1
ATOM 800 C C . LYS A 1 98 ? 7.683 1.095 -14.073 1.00 92.31 98 LYS A C 1
ATOM 802 O O . LYS A 1 98 ? 6.753 0.692 -14.763 1.00 92.31 98 LYS A O 1
ATOM 807 N N . ARG A 1 99 ? 8.789 1.626 -14.591 1.00 93.62 99 ARG A N 1
ATOM 808 C CA . ARG A 1 99 ? 9.072 1.594 -16.028 1.00 93.62 99 ARG A CA 1
ATOM 809 C C . ARG A 1 99 ? 9.443 0.177 -16.447 1.00 93.62 99 ARG A C 1
ATOM 811 O O . ARG A 1 99 ? 10.121 -0.513 -15.682 1.00 93.62 99 ARG A O 1
ATOM 818 N N . LEU A 1 100 ? 9.032 -0.226 -17.647 1.00 92.56 100 LEU A N 1
ATOM 819 C CA . LEU A 1 100 ? 9.442 -1.510 -18.226 1.00 92.56 100 LEU A CA 1
ATOM 820 C C . LEU A 1 100 ? 10.960 -1.543 -18.428 1.00 92.56 100 LEU A C 1
ATOM 822 O O . LEU A 1 100 ? 11.621 -2.509 -18.052 1.00 92.56 100 LEU A O 1
ATOM 826 N N . TYR A 1 101 ? 11.520 -0.420 -18.880 1.00 93.88 101 TYR A N 1
ATOM 827 C CA . TYR A 1 101 ? 12.955 -0.208 -19.002 1.00 93.88 101 TYR A CA 1
ATOM 828 C C . TYR A 1 101 ? 13.420 0.914 -18.072 1.00 93.88 101 TYR A C 1
ATOM 830 O O . TYR A 1 101 ? 12.767 1.946 -17.910 1.00 93.88 101 TYR A O 1
ATOM 838 N N . SER A 1 102 ? 14.585 0.738 -17.445 1.00 94.12 102 SER A N 1
ATOM 839 C CA . SER A 1 102 ? 15.189 1.819 -16.662 1.00 94.12 102 SER A CA 1
ATOM 840 C C . SER A 1 102 ? 15.524 3.007 -17.571 1.00 94.12 102 SER A C 1
ATOM 842 O O . SER A 1 102 ? 15.865 2.828 -18.739 1.00 94.12 102 SER A O 1
ATOM 844 N N . ALA A 1 103 ? 15.485 4.231 -17.034 1.00 94.56 103 ALA A N 1
ATOM 845 C CA . ALA A 1 103 ? 15.812 5.430 -17.814 1.00 94.56 103 ALA A CA 1
ATOM 846 C C . ALA A 1 103 ? 17.218 5.350 -18.438 1.00 94.56 103 ALA A C 1
ATOM 848 O O . ALA A 1 103 ? 17.415 5.744 -19.584 1.00 94.56 103 ALA A O 1
ATOM 849 N N . LYS A 1 104 ? 18.175 4.754 -17.710 1.00 96.00 104 LYS A N 1
ATOM 850 C CA . LYS A 1 104 ? 19.526 4.475 -18.209 1.00 96.00 104 LYS A CA 1
ATOM 851 C C . LYS A 1 104 ? 19.501 3.545 -19.423 1.00 96.00 104 LYS A C 1
ATOM 853 O O . LYS A 1 104 ? 20.180 3.821 -20.407 1.00 96.00 104 LYS A O 1
ATOM 858 N N . ARG A 1 105 ? 18.723 2.457 -19.365 1.00 94.44 105 ARG A N 1
ATOM 859 C CA . ARG A 1 105 ? 18.624 1.496 -20.469 1.00 94.44 105 ARG A CA 1
ATOM 860 C C . ARG A 1 105 ? 17.959 2.117 -21.693 1.00 94.44 105 ARG A C 1
ATOM 862 O O . ARG A 1 105 ? 18.468 1.936 -22.792 1.00 94.44 105 ARG A O 1
ATOM 869 N N . ALA A 1 106 ? 16.885 2.878 -21.496 1.00 95.19 106 ALA A N 1
ATOM 870 C CA . ALA A 1 106 ? 16.220 3.595 -22.579 1.00 95.19 106 ALA A CA 1
ATOM 871 C C . ALA A 1 106 ? 17.171 4.581 -23.278 1.00 95.19 106 ALA A C 1
ATOM 873 O O . ALA A 1 106 ? 17.318 4.531 -24.495 1.00 95.19 106 ALA A O 1
ATOM 874 N N . ALA A 1 107 ? 17.899 5.399 -22.510 1.00 95.88 107 ALA A N 1
ATOM 875 C CA . ALA A 1 107 ? 18.877 6.341 -23.058 1.00 95.88 107 ALA A CA 1
ATOM 876 C C . ALA A 1 107 ? 20.032 5.645 -23.799 1.00 95.88 107 ALA A C 1
ATOM 878 O O . ALA A 1 107 ? 20.491 6.130 -24.831 1.00 95.88 107 ALA A O 1
ATOM 879 N N . GLN A 1 108 ? 20.496 4.502 -23.289 1.00 96.62 108 GLN A N 1
ATOM 880 C CA . GLN A 1 108 ? 21.528 3.705 -23.946 1.00 96.62 108 GLN A CA 1
ATOM 881 C C . GLN A 1 108 ? 21.051 3.176 -25.304 1.00 96.62 108 GLN A C 1
ATOM 883 O O . GLN A 1 108 ? 21.744 3.358 -26.301 1.00 96.62 108 GLN A O 1
ATOM 888 N N . LEU A 1 109 ? 19.855 2.585 -25.355 1.00 94.88 109 LEU A N 1
ATOM 889 C CA . LEU A 1 109 ? 19.273 2.072 -26.596 1.00 94.88 109 LEU A CA 1
ATOM 890 C C . LEU A 1 109 ? 19.073 3.197 -27.620 1.00 94.88 109 LEU A C 1
ATOM 892 O O . LEU A 1 109 ? 19.478 3.067 -28.772 1.00 94.88 109 LEU A O 1
ATOM 896 N N . GLU A 1 110 ? 18.540 4.346 -27.204 1.00 96.62 110 GLU A N 1
ATOM 897 C CA . GLU A 1 110 ? 18.397 5.502 -28.096 1.00 96.62 110 GLU A CA 1
ATOM 898 C C . GLU A 1 110 ? 19.738 6.026 -28.625 1.00 96.62 110 GLU A C 1
ATOM 900 O O . GLU A 1 110 ? 19.793 6.496 -29.762 1.00 96.62 110 GLU A O 1
ATOM 905 N N . LYS A 1 111 ? 20.815 5.943 -27.834 1.00 96.88 111 LYS A N 1
ATOM 906 C CA . LYS A 1 111 ? 22.166 6.334 -28.257 1.00 96.88 111 LYS A CA 1
ATOM 907 C C . LYS A 1 111 ? 22.765 5.349 -29.264 1.00 96.88 111 LYS A C 1
ATOM 909 O O . LYS A 1 111 ? 23.417 5.783 -30.206 1.00 96.88 111 LYS A O 1
ATOM 914 N N . GLU A 1 112 ? 22.570 4.049 -29.056 1.00 95.88 112 GLU A N 1
ATOM 915 C CA . GLU A 1 112 ? 23.177 2.988 -29.873 1.00 95.88 112 GLU A CA 1
ATOM 916 C C . GLU A 1 112 ? 22.508 2.847 -31.244 1.00 95.88 112 GLU A C 1
ATOM 918 O O . GLU A 1 112 ? 23.195 2.729 -32.256 1.00 95.88 112 GLU A O 1
ATOM 923 N N . ILE A 1 113 ? 21.172 2.877 -31.293 1.00 95.44 113 ILE A N 1
ATOM 924 C CA . ILE A 1 113 ? 20.414 2.607 -32.528 1.00 95.44 113 ILE A CA 1
ATOM 925 C C . ILE A 1 113 ? 19.622 3.815 -33.043 1.00 95.44 113 ILE A C 1
ATOM 927 O O . ILE A 1 113 ? 19.038 3.755 -34.126 1.00 95.44 113 ILE A O 1
ATOM 931 N N . GLY A 1 114 ? 19.635 4.934 -32.318 1.00 95.56 114 GLY A N 1
ATOM 932 C CA . GLY A 1 114 ? 18.862 6.128 -32.646 1.00 95.56 114 GLY A CA 1
ATOM 933 C C . GLY A 1 114 ? 17.395 6.015 -32.217 1.00 95.56 114 GLY A C 1
ATOM 934 O O . GLY A 1 114 ? 16.795 4.941 -32.233 1.00 95.56 114 GLY A O 1
ATOM 935 N N . LYS A 1 115 ? 16.776 7.155 -31.882 1.00 93.69 115 LYS A N 1
ATOM 936 C CA . LYS A 1 115 ? 15.397 7.221 -31.352 1.00 93.69 115 LYS A CA 1
ATOM 937 C C . LYS A 1 115 ? 14.351 6.548 -32.242 1.00 93.69 115 LYS A C 1
ATOM 939 O O . LYS A 1 115 ? 13.448 5.888 -31.737 1.00 93.69 115 LYS A O 1
ATOM 944 N N . ARG A 1 116 ? 14.470 6.705 -33.567 1.00 93.56 116 ARG A N 1
ATOM 945 C CA . ARG 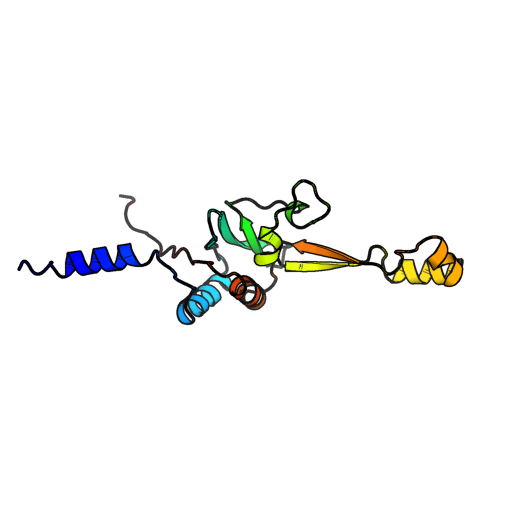A 1 116 ? 13.512 6.132 -34.524 1.00 93.56 116 ARG A CA 1
ATOM 946 C C . ARG A 1 116 ? 13.525 4.603 -34.485 1.00 93.56 116 ARG A C 1
ATOM 948 O O . ARG A 1 116 ? 12.480 4.004 -34.269 1.00 93.56 116 ARG A O 1
ATOM 955 N N . ARG A 1 117 ? 14.704 3.987 -34.609 1.00 95.44 117 ARG A N 1
ATOM 956 C CA . ARG A 1 117 ? 14.838 2.521 -34.563 1.00 95.44 117 ARG A CA 1
ATOM 957 C C . ARG A 1 117 ? 14.539 1.966 -33.176 1.00 95.44 117 ARG A C 1
ATOM 959 O O . ARG A 1 117 ? 13.953 0.898 -33.067 1.00 95.44 117 ARG A O 1
ATOM 966 N N . ALA A 1 118 ? 14.890 2.698 -32.118 1.00 94.31 118 ALA A N 1
ATOM 967 C CA . ALA A 1 118 ? 14.534 2.312 -30.757 1.00 94.31 118 ALA A CA 1
ATOM 968 C C . ALA A 1 118 ? 13.014 2.184 -30.589 1.00 94.31 118 ALA A C 1
ATOM 970 O O . ALA A 1 118 ? 12.561 1.188 -30.041 1.00 94.31 118 ALA A O 1
ATOM 971 N N . LYS A 1 119 ? 12.228 3.120 -31.137 1.00 93.00 119 LYS A N 1
ATOM 972 C CA . LYS A 1 119 ? 10.760 3.039 -31.130 1.00 93.00 119 LYS A CA 1
ATOM 973 C C . LYS A 1 119 ? 10.210 1.909 -32.012 1.00 93.00 119 LYS A C 1
ATOM 975 O O . LYS A 1 119 ? 9.197 1.320 -31.662 1.00 93.00 119 LYS A O 1
ATOM 980 N N . GLU A 1 120 ? 10.849 1.618 -33.145 1.00 95.19 120 GLU A N 1
ATOM 981 C CA . GLU A 1 120 ? 10.443 0.520 -34.040 1.00 95.19 120 GLU A CA 1
ATOM 982 C C . GLU A 1 120 ? 10.660 -0.860 -33.391 1.00 95.19 120 GLU A C 1
ATOM 984 O O . GLU A 1 120 ? 9.788 -1.719 -33.478 1.00 95.19 120 GLU A O 1
ATOM 989 N N . HIS A 1 121 ? 11.796 -1.070 -32.715 1.00 94.62 121 HIS A N 1
ATOM 990 C CA . HIS A 1 121 ? 12.143 -2.358 -32.098 1.00 94.62 121 HIS A CA 1
ATOM 991 C C . HIS A 1 121 ? 11.644 -2.522 -30.655 1.00 94.62 121 HIS A C 1
ATOM 993 O O . HIS A 1 121 ? 11.400 -3.644 -30.221 1.00 94.62 121 HIS A O 1
ATOM 999 N N . PHE A 1 122 ? 11.502 -1.422 -29.915 1.00 93.75 122 PHE A N 1
ATOM 1000 C CA . PHE A 1 122 ? 11.042 -1.380 -28.526 1.00 93.75 122 PHE A CA 1
ATOM 1001 C C . PHE A 1 122 ? 9.915 -0.340 -28.410 1.00 93.75 122 PHE A C 1
ATOM 1003 O O . PHE A 1 122 ? 10.136 0.775 -27.928 1.00 93.75 122 PHE A O 1
ATOM 1010 N N . PRO A 1 123 ? 8.703 -0.651 -28.898 1.00 93.56 123 PRO A N 1
ATOM 1011 C CA . PRO A 1 123 ? 7.596 0.307 -28.906 1.00 93.56 123 PRO A CA 1
ATOM 1012 C C . PRO A 1 123 ? 7.197 0.769 -27.497 1.00 93.56 123 PRO A C 1
ATOM 1014 O O . PRO A 1 123 ? 6.740 1.897 -27.330 1.00 93.56 123 PRO A O 1
ATOM 1017 N N . ASP A 1 124 ? 7.444 -0.066 -26.490 1.00 94.56 124 ASP A N 1
ATOM 1018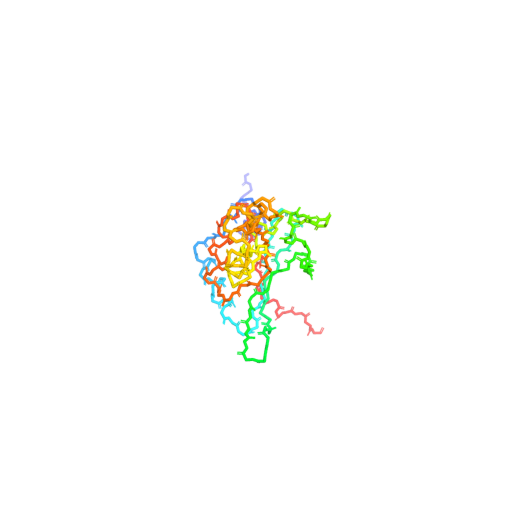 C CA . ASP A 1 124 ? 7.144 0.126 -25.072 1.00 94.56 124 ASP A CA 1
ATOM 1019 C C . ASP A 1 124 ? 8.360 0.624 -24.259 1.00 94.56 124 ASP A C 1
ATOM 1021 O O . ASP A 1 124 ? 8.371 0.583 -23.026 1.00 94.56 124 ASP A O 1
ATOM 1025 N N . LEU A 1 125 ? 9.403 1.133 -24.930 1.00 93.94 125 LEU A N 1
ATOM 1026 C CA . LEU A 1 125 ? 10.667 1.539 -24.300 1.00 93.94 125 LEU A CA 1
ATOM 1027 C C . LEU A 1 125 ? 10.490 2.530 -23.139 1.00 93.94 125 LEU A C 1
ATOM 1029 O O . LEU A 1 125 ? 11.226 2.486 -22.149 1.00 93.94 125 LEU A O 1
ATOM 1033 N N . HIS A 1 126 ? 9.519 3.435 -23.268 1.00 92.94 126 HIS A N 1
ATOM 1034 C CA . HIS A 1 126 ? 9.204 4.459 -22.266 1.00 92.94 126 HIS A CA 1
ATOM 1035 C C . HIS A 1 126 ? 7.954 4.138 -21.447 1.00 92.94 126 HIS A C 1
ATOM 1037 O O . HIS A 1 126 ? 7.569 4.929 -20.579 1.00 92.94 126 HIS A O 1
ATOM 1043 N N . ASP A 1 127 ? 7.350 2.977 -21.683 1.00 95.06 127 ASP A N 1
ATOM 1044 C CA . ASP A 1 127 ? 6.133 2.573 -21.009 1.00 95.06 127 ASP A CA 1
ATOM 1045 C C . ASP A 1 127 ? 6.405 2.162 -19.565 1.00 95.06 127 ASP A C 1
ATOM 1047 O O . ASP A 1 127 ? 7.524 1.913 -19.090 1.00 95.06 127 ASP A O 1
ATOM 1051 N N . SER A 1 128 ? 5.317 2.138 -18.812 1.00 94.50 128 SER A N 1
ATOM 1052 C CA . SER A 1 128 ? 5.328 1.842 -17.393 1.00 94.50 128 SER A CA 1
ATOM 1053 C C . SER A 1 128 ? 4.079 1.080 -17.018 1.00 94.50 128 SER A C 1
ATOM 1055 O O . SER A 1 128 ? 3.041 1.208 -17.660 1.00 94.50 128 SER A O 1
ATOM 1057 N N . TYR A 1 129 ? 4.190 0.303 -15.953 1.00 93.00 129 TYR A N 1
ATOM 1058 C CA . TYR A 1 129 ? 3.084 -0.441 -15.390 1.00 93.00 129 TYR A CA 1
ATOM 1059 C C . TYR A 1 129 ? 2.891 -0.054 -13.928 1.00 93.00 129 TYR A C 1
ATOM 1061 O O . TYR A 1 129 ? 3.854 0.266 -13.215 1.00 93.00 129 TYR A O 1
ATOM 1069 N N . SER A 1 130 ? 1.632 -0.070 -13.505 1.00 94.69 130 SER A N 1
ATOM 1070 C CA . SER A 1 130 ? 1.255 0.068 -12.105 1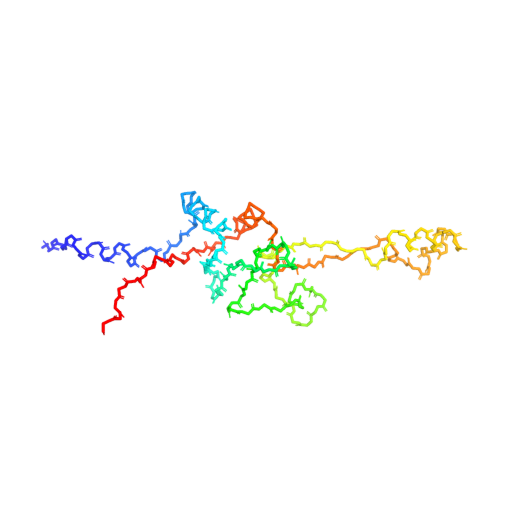.00 94.69 130 SER A CA 1
ATOM 1071 C C . SER A 1 130 ? 1.147 -1.308 -11.455 1.00 94.69 130 SER A C 1
ATOM 1073 O O . SER A 1 130 ? 0.797 -2.297 -12.098 1.00 94.69 130 SER A O 1
ATOM 1075 N N . TYR A 1 131 ? 1.484 -1.366 -10.177 1.00 95.44 131 TYR A N 1
ATOM 1076 C CA . TYR A 1 131 ? 1.261 -2.508 -9.302 1.00 95.44 131 TYR A CA 1
ATOM 1077 C C . TYR A 1 131 ? 1.060 -1.991 -7.880 1.00 95.44 131 TYR A C 1
ATOM 1079 O O . TYR A 1 131 ? 1.457 -0.871 -7.554 1.00 95.44 131 TYR A O 1
ATOM 1087 N N . TRP A 1 132 ? 0.448 -2.793 -7.024 1.00 97.62 132 TRP A N 1
ATOM 1088 C CA . TRP A 1 132 ? 0.146 -2.423 -5.650 1.00 97.62 132 TRP A CA 1
ATOM 1089 C C . TRP A 1 132 ? 1.046 -3.183 -4.683 1.00 97.62 132 TRP A C 1
ATOM 1091 O O . TRP A 1 132 ? 1.296 -4.372 -4.860 1.00 97.62 132 TRP A O 1
ATOM 1101 N N . LEU A 1 133 ? 1.535 -2.492 -3.654 1.00 96.75 133 LEU A N 1
ATOM 1102 C CA . LEU A 1 133 ? 2.323 -3.087 -2.577 1.00 96.75 133 LEU A CA 1
ATOM 1103 C C . LEU A 1 133 ? 1.636 -2.910 -1.216 1.00 96.75 133 LEU A C 1
ATOM 1105 O O . LEU A 1 133 ? 1.133 -1.821 -0.934 1.00 96.75 133 LEU A O 1
ATOM 1109 N N . PRO A 1 134 ? 1.704 -3.920 -0.337 1.00 97.44 134 PRO A N 1
ATOM 1110 C CA . PRO A 1 134 ? 1.048 -3.912 0.974 1.00 97.44 134 PRO A CA 1
ATOM 1111 C C . PRO A 1 134 ? 1.698 -2.989 2.009 1.00 97.44 134 PRO A C 1
ATOM 1113 O O . PRO A 1 134 ? 1.224 -2.914 3.137 1.00 97.44 134 PRO A O 1
ATOM 1116 N N . PHE A 1 135 ? 2.791 -2.306 1.667 1.00 96.94 135 PHE A N 1
ATOM 1117 C CA . PHE A 1 135 ? 3.628 -1.606 2.638 1.00 96.94 135 PHE A CA 1
ATOM 1118 C C . PHE A 1 135 ? 3.474 -0.089 2.547 1.00 96.94 135 PHE A C 1
ATOM 1120 O O . PHE A 1 135 ? 3.724 0.521 1.501 1.00 96.94 135 PHE A O 1
ATOM 1127 N N . PHE A 1 136 ? 3.145 0.531 3.678 1.00 97.31 136 PHE A N 1
ATOM 1128 C CA . PHE A 1 136 ? 3.121 1.979 3.852 1.00 97.31 136 PHE A CA 1
ATOM 1129 C C . PHE A 1 136 ? 4.282 2.415 4.744 1.00 97.31 136 PHE A C 1
ATOM 1131 O O . PHE A 1 136 ? 4.492 1.883 5.831 1.00 97.31 136 PHE A O 1
ATOM 1138 N N . SER A 1 137 ? 5.006 3.450 4.321 1.00 94.50 137 SER A N 1
ATOM 1139 C CA . SER A 1 137 ? 6.087 4.041 5.119 1.00 94.50 137 SER A CA 1
ATOM 1140 C C . SER A 1 137 ? 5.590 5.000 6.206 1.00 94.50 137 SER A C 1
ATOM 1142 O O . SER A 1 137 ? 6.373 5.428 7.047 1.00 94.50 137 SER A O 1
ATOM 1144 N N . SER A 1 138 ? 4.307 5.385 6.193 1.00 95.31 138 SER A N 1
ATOM 1145 C CA . SER A 1 138 ? 3.748 6.318 7.178 1.00 95.31 138 SER A CA 1
ATOM 1146 C C . SER A 1 138 ? 2.258 6.094 7.433 1.00 95.31 138 SER A C 1
ATOM 1148 O O . SER A 1 138 ? 1.489 5.830 6.501 1.00 95.31 138 SER A O 1
ATOM 1150 N N . SER A 1 139 ? 1.835 6.308 8.683 1.00 96.12 139 SER A N 1
ATOM 1151 C CA . SER A 1 139 ? 0.424 6.251 9.091 1.00 96.12 139 SER A CA 1
ATOM 1152 C C . SER A 1 139 ? -0.439 7.257 8.327 1.00 96.12 139 SER A C 1
ATOM 1154 O O . SER A 1 139 ? -1.544 6.933 7.906 1.00 96.12 139 SER A O 1
ATOM 1156 N N . THR A 1 140 ? 0.084 8.455 8.050 1.00 96.12 140 THR A N 1
ATOM 1157 C CA . THR A 1 140 ? -0.618 9.485 7.267 1.00 96.12 140 THR A CA 1
ATOM 1158 C C . THR A 1 140 ? -0.971 8.998 5.861 1.00 96.12 140 THR A C 1
ATOM 1160 O O . THR A 1 140 ? -2.098 9.201 5.405 1.00 96.12 140 THR A O 1
ATOM 1163 N N . SER A 1 141 ? -0.028 8.347 5.167 1.00 96.19 141 SER A N 1
ATOM 1164 C CA . SER A 1 141 ? -0.275 7.819 3.819 1.00 96.19 141 SER A CA 1
ATOM 1165 C C . SER A 1 141 ? -1.310 6.693 3.816 1.00 96.19 141 SER A C 1
ATOM 1167 O O . SER A 1 141 ? -2.179 6.685 2.942 1.00 96.19 141 SER A O 1
ATOM 1169 N N . LEU A 1 142 ? -1.264 5.819 4.827 1.00 97.06 142 LEU A N 1
ATOM 1170 C CA . LEU A 1 142 ? -2.211 4.724 5.015 1.00 97.06 142 LEU A CA 1
ATOM 1171 C C . LEU A 1 142 ? -3.618 5.253 5.290 1.00 97.06 142 LEU A C 1
ATOM 1173 O O . LEU A 1 142 ? -4.545 4.930 4.556 1.00 97.06 142 LEU A O 1
ATOM 1177 N N . ILE A 1 143 ? -3.773 6.148 6.270 1.00 96.50 143 ILE A N 1
ATOM 1178 C CA . ILE A 1 143 ? -5.073 6.737 6.622 1.00 96.50 143 ILE A CA 1
ATOM 1179 C C . ILE A 1 143 ? -5.697 7.440 5.418 1.00 96.50 143 ILE A C 1
ATOM 1181 O O . ILE A 1 143 ? -6.884 7.277 5.153 1.00 96.50 143 ILE A O 1
ATOM 1185 N N . ARG A 1 144 ? -4.913 8.220 4.662 1.00 95.25 144 ARG A N 1
ATOM 1186 C CA . ARG A 1 144 ? -5.419 8.901 3.460 1.00 95.25 144 ARG A CA 1
ATOM 1187 C C . ARG A 1 144 ? -5.937 7.911 2.419 1.00 95.25 144 ARG A C 1
ATOM 1189 O O . ARG A 1 144 ? -6.890 8.231 1.718 1.00 95.25 144 ARG A O 1
ATOM 1196 N N . GLN A 1 145 ? -5.288 6.758 2.284 1.00 95.56 145 GLN A N 1
ATOM 1197 C CA . GLN A 1 145 ? -5.710 5.717 1.359 1.00 95.56 145 GLN A CA 1
ATOM 1198 C C . GLN A 1 145 ? -6.984 5.021 1.862 1.00 95.56 145 GLN A C 1
ATOM 1200 O O . GLN A 1 145 ? -7.968 4.975 1.133 1.00 95.56 145 GLN A O 1
ATOM 1205 N N . PHE A 1 146 ? -7.008 4.594 3.126 1.00 96.00 146 PHE A N 1
ATOM 1206 C CA . PHE A 1 146 ? -8.136 3.875 3.729 1.00 96.00 146 PHE A CA 1
ATOM 1207 C C . PHE A 1 146 ? -9.406 4.732 3.810 1.00 96.00 146 PHE A C 1
ATOM 1209 O O . PHE A 1 146 ? -10.501 4.224 3.607 1.00 96.00 146 PHE A O 1
ATOM 1216 N N . LYS A 1 147 ? -9.277 6.051 4.012 1.00 93.88 147 LYS A N 1
ATOM 1217 C CA . LYS A 1 147 ? -10.411 6.994 3.989 1.00 93.88 147 LYS A CA 1
ATOM 1218 C C . LYS A 1 147 ? -11.172 7.045 2.662 1.00 93.88 147 LYS A C 1
ATOM 1220 O O . LYS A 1 147 ? -12.271 7.583 2.639 1.00 93.88 147 LYS A O 1
ATOM 1225 N N . LYS A 1 148 ? -10.593 6.541 1.569 1.00 91.94 148 LYS A N 1
ATOM 1226 C CA . LYS A 1 148 ? -11.262 6.469 0.262 1.00 91.94 148 LYS A CA 1
ATOM 1227 C C . LYS A 1 148 ? -12.186 5.256 0.138 1.00 91.94 148 LYS A C 1
ATOM 1229 O O . LYS A 1 148 ? -12.973 5.209 -0.798 1.00 91.94 148 LYS A O 1
ATOM 1234 N N . ALA A 1 149 ? -12.055 4.264 1.019 1.00 93.06 149 ALA A N 1
ATOM 1235 C CA . ALA A 1 149 ? -12.854 3.050 0.973 1.00 93.06 149 ALA A CA 1
ATOM 1236 C C . ALA A 1 149 ? -14.188 3.265 1.703 1.00 93.06 149 ALA A C 1
ATOM 1238 O O . ALA A 1 149 ? -14.248 3.298 2.933 1.00 93.06 149 ALA A O 1
ATOM 1239 N N . GLU A 1 150 ? -15.266 3.411 0.937 1.00 90.75 150 GLU A N 1
ATOM 1240 C CA . GLU A 1 150 ? -16.626 3.481 1.475 1.00 90.75 150 GLU A CA 1
ATOM 1241 C C . GLU A 1 150 ? -17.043 2.128 2.063 1.00 90.75 150 GLU A C 1
ATOM 1243 O O . GLU A 1 150 ? -16.821 1.087 1.452 1.00 90.75 150 GLU A O 1
ATOM 1248 N N . GLY A 1 151 ? -17.640 2.126 3.258 1.00 90.69 151 GLY A N 1
ATOM 1249 C CA . GLY A 1 151 ? -18.031 0.890 3.952 1.00 90.69 151 GLY A CA 1
ATOM 1250 C C . GLY A 1 151 ? -16.925 0.243 4.794 1.00 90.69 151 GLY A C 1
ATOM 1251 O O . GLY A 1 151 ? -17.144 -0.820 5.371 1.00 90.69 151 GLY A O 1
ATOM 1252 N N . LEU A 1 152 ? -15.755 0.880 4.913 1.00 94.19 152 LEU A N 1
ATOM 1253 C CA . LEU A 1 152 ? -14.726 0.470 5.865 1.00 94.19 152 LEU A CA 1
ATOM 1254 C C . LEU A 1 152 ? -15.178 0.747 7.306 1.00 94.19 152 LEU A C 1
ATOM 1256 O O . LEU A 1 152 ? -15.517 1.880 7.654 1.00 94.19 152 LEU A O 1
ATOM 1260 N N . THR A 1 153 ? -15.102 -0.272 8.157 1.00 93.75 153 THR A N 1
ATOM 1261 C CA . THR A 1 153 ? -15.412 -0.172 9.588 1.00 93.75 153 THR A CA 1
ATOM 1262 C C . THR A 1 153 ? -14.199 -0.566 10.423 1.00 93.75 153 THR A C 1
ATOM 1264 O O . THR A 1 153 ? -13.402 -1.410 10.018 1.00 93.75 153 THR A O 1
ATOM 1267 N N . TRP A 1 154 ? -14.018 0.074 11.577 1.00 93.12 154 TRP A N 1
ATOM 1268 C CA . TRP A 1 154 ? -12.907 -0.221 12.482 1.00 93.12 154 TRP A CA 1
ATOM 1269 C C . TRP A 1 154 ? -13.329 -1.266 13.518 1.00 93.12 154 TRP A C 1
ATOM 1271 O O . TRP A 1 154 ? -14.348 -1.090 14.190 1.00 93.12 154 TRP A O 1
ATOM 1281 N N . VAL A 1 155 ? -12.545 -2.338 13.653 1.00 89.69 155 VAL A N 1
ATOM 1282 C CA . VAL A 1 155 ? -12.727 -3.348 14.698 1.00 89.69 155 VAL A CA 1
ATOM 1283 C C . VAL A 1 155 ? -11.946 -2.871 15.919 1.00 89.69 155 VAL A C 1
ATOM 1285 O O . VAL A 1 155 ? -10.717 -2.899 15.956 1.00 89.69 155 VAL A O 1
ATOM 1288 N N . ASN A 1 156 ? -12.668 -2.342 16.904 1.00 73.69 156 ASN A N 1
ATOM 1289 C CA . ASN A 1 156 ? -12.055 -1.854 18.130 1.00 73.69 156 ASN A CA 1
ATOM 1290 C C . ASN A 1 156 ? -11.664 -3.047 19.015 1.00 73.69 156 ASN A C 1
ATOM 1292 O O . ASN A 1 156 ? -12.502 -3.551 19.763 1.00 73.69 156 ASN A O 1
ATOM 1296 N N . ASN A 1 157 ? -10.401 -3.469 18.961 1.00 57.28 157 ASN A N 1
ATOM 1297 C CA . ASN A 1 157 ? -9.822 -4.344 19.978 1.00 57.28 157 ASN A CA 1
ATOM 1298 C C . ASN A 1 157 ? -9.494 -3.500 21.215 1.00 57.28 157 ASN A C 1
ATOM 1300 O O . ASN A 1 157 ? -8.340 -3.201 21.510 1.00 57.28 157 ASN A O 1
ATOM 1304 N N . ALA A 1 158 ? -10.532 -3.080 21.941 1.00 43.94 158 ALA A N 1
ATOM 1305 C CA . ALA A 1 158 ? -10.356 -2.700 23.333 1.00 43.94 158 ALA A CA 1
ATOM 1306 C C . ALA A 1 158 ? -9.852 -3.956 24.052 1.00 43.94 158 ALA A C 1
ATOM 1308 O O . ALA A 1 158 ? -10.583 -4.941 24.124 1.00 43.94 158 ALA A O 1
ATOM 1309 N N . GLY A 1 159 ? -8.590 -3.949 24.484 1.00 39.69 159 GLY A N 1
ATOM 1310 C CA . GLY A 1 159 ? -7.956 -5.082 25.147 1.00 39.69 159 GLY A CA 1
ATOM 1311 C C . GLY A 1 159 ? -8.820 -5.609 26.289 1.00 39.69 159 GLY A C 1
ATOM 1312 O O . GLY A 1 159 ? -8.902 -4.989 27.346 1.00 39.69 159 GLY A O 1
ATOM 1313 N N . GLY A 1 160 ? -9.456 -6.757 26.057 1.00 34.22 160 GLY A N 1
ATOM 1314 C CA . GLY A 1 160 ? -9.912 -7.648 27.107 1.00 34.22 160 GLY A CA 1
ATOM 1315 C C . GLY A 1 160 ? -8.678 -8.275 27.736 1.00 34.22 160 GLY A C 1
ATOM 1316 O O . GLY A 1 160 ? -8.179 -9.288 27.259 1.00 34.22 160 GLY A O 1
ATOM 1317 N N . ALA A 1 161 ? -8.161 -7.616 28.765 1.00 38.84 161 ALA A N 1
ATOM 1318 C CA . ALA A 1 161 ? -7.390 -8.260 29.812 1.00 38.84 161 ALA A CA 1
ATOM 1319 C C . ALA A 1 161 ? -8.345 -8.508 30.984 1.00 38.84 161 ALA A C 1
ATOM 1321 O O . ALA A 1 161 ? -8.197 -7.892 32.024 1.00 38.84 161 ALA A O 1
ATOM 1322 N N . ASP A 1 162 ? -9.349 -9.354 30.769 1.00 43.44 162 ASP A N 1
ATOM 1323 C CA . ASP A 1 162 ? -10.154 -9.973 31.819 1.00 43.44 162 ASP A CA 1
ATOM 1324 C C . ASP A 1 162 ? -10.428 -11.415 31.358 1.00 43.44 162 ASP A C 1
ATOM 1326 O O . ASP A 1 162 ? -10.745 -11.643 30.190 1.00 43.44 162 ASP A O 1
ATOM 1330 N N . ASP A 1 163 ? -10.263 -12.361 32.282 1.00 40.50 163 ASP A N 1
ATOM 1331 C CA . ASP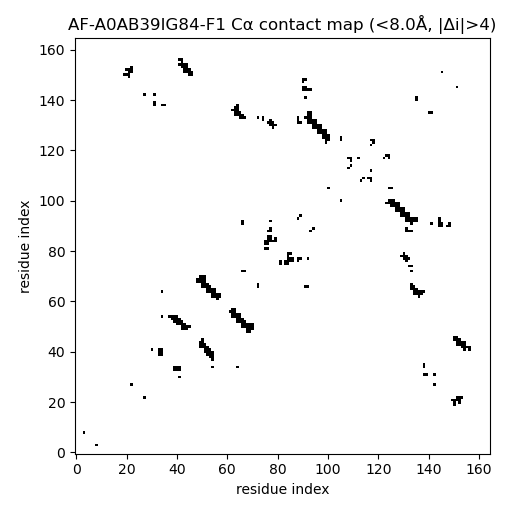 A 1 163 ? -10.540 -13.804 32.174 1.00 40.50 163 ASP A CA 1
ATOM 1332 C C . ASP A 1 163 ? -9.410 -14.709 31.644 1.00 40.50 163 ASP A C 1
ATOM 1334 O O . ASP A 1 163 ? -9.557 -15.482 30.698 1.00 40.50 163 ASP A O 1
ATOM 1338 N N . ALA A 1 164 ? -8.288 -14.703 32.365 1.00 39.91 164 ALA A N 1
ATOM 1339 C CA . ALA A 1 164 ? -7.541 -15.932 32.633 1.00 39.91 164 ALA A CA 1
ATOM 1340 C C . ALA A 1 164 ? -7.264 -16.009 34.144 1.00 39.91 164 ALA A C 1
ATOM 1342 O O . ALA A 1 164 ? -6.246 -15.519 34.631 1.00 39.91 164 ALA A O 1
ATOM 1343 N N . SER A 1 165 ? -8.236 -16.551 34.885 1.00 39.12 165 SER A N 1
ATOM 1344 C CA . SER A 1 165 ? -8.046 -17.150 36.215 1.00 39.12 165 SER A CA 1
ATOM 1345 C C . SER A 1 165 ? -8.105 -18.662 36.079 1.00 39.12 165 SER A C 1
ATOM 1347 O O . SER A 1 165 ? -8.971 -19.128 35.305 1.00 39.12 165 SER A O 1
#

Organism: NCBI:txid1240404

pLDDT: mean 85.71, std 18.93, range [34.22, 98.25]

Solvent-accessible surface area (backbone atoms only — not comparable to full-atom values): 9709 Å² total; per-residue (Å²): 136,85,81,78,55,72,68,59,54,50,55,51,54,65,68,59,60,84,69,86,55,65,69,46,74,67,54,52,52,51,50,46,54,44,56,68,42,88,81,21,72,48,43,28,39,45,88,93,44,40,40,36,40,34,56,41,73,64,61,95,93,37,64,30,40,36,46,24,53,71,88,41,76,59,78,58,26,23,27,84,90,37,97,65,42,39,78,65,31,76,50,68,26,41,81,43,79,44,56,77,39,52,71,68,56,40,54,49,44,31,67,76,61,33,61,69,52,33,44,74,78,36,75,56,44,86,36,66,48,71,36,30,38,46,62,32,85,43,52,68,64,46,52,63,40,49,71,70,44,84,72,40,30,74,52,81,78,72,80,77,87,73,88,90,129

Nearest PDB structures (foldseek):
  6uxd-assembly2_B  TM=4.042E-01  e=6.904E+00  Chlamydia trachomatis L2/434/Bu

Mean predicted aligned error: 9.75 Å